Protein AF-A0A5Q4SBJ6-F1 (afdb_monomer_lite)

Radius of gyration: 15.41 Å; chains: 1; bounding box: 29×36×43 Å

Sequence (79 aa):
VKAAEGSTSTIRNGTVTMYTEELKGNLFGLIPITFSPETPPPLNVPFAFFTDATVKQAGQFGGSLKVPGLQNYFTGGKS

Structure (mmCIF, N/CA/C/O backbone):
data_AF-A0A5Q4SBJ6-F1
#
_entry.id   AF-A0A5Q4SBJ6-F1
#
loop_
_atom_site.group_PDB
_atom_site.id
_atom_site.type_symbol
_atom_site.label_atom_id
_atom_site.label_alt_id
_atom_site.label_comp_id
_atom_site.label_asym_id
_atom_site.label_entity_id
_atom_site.label_seq_id
_atom_site.pdbx_PDB_ins_code
_atom_site.Cartn_x
_atom_site.Cartn_y
_atom_site.Cartn_z
_atom_site.occupancy
_atom_site.B_iso_or_equiv
_atom_site.auth_seq_id
_atom_site.auth_comp_id
_atom_site.auth_asym_id
_atom_site.auth_atom_id
_atom_site.pdbx_PDB_model_num
ATOM 1 N N . VAL A 1 1 ? 4.927 6.305 14.758 1.00 80.75 1 VAL A N 1
ATOM 2 C CA . VAL A 1 1 ? 3.468 6.105 14.945 1.00 80.75 1 VAL A CA 1
ATOM 3 C C . VAL A 1 1 ? 3.165 4.612 14.926 1.00 80.75 1 VAL A C 1
ATOM 5 O O . VAL A 1 1 ? 3.954 3.881 14.338 1.00 80.75 1 VAL A O 1
ATOM 8 N N . LYS A 1 2 ? 2.095 4.141 15.572 1.00 87.31 2 LYS A N 1
ATOM 9 C CA . LYS A 1 2 ? 1.700 2.720 15.613 1.00 87.31 2 LYS A CA 1
ATOM 10 C C . LYS A 1 2 ? 0.182 2.588 15.457 1.00 87.31 2 LYS A C 1
ATOM 12 O O . LYS A 1 2 ? -0.547 3.396 16.020 1.00 87.31 2 LYS A O 1
ATOM 17 N N . ALA A 1 3 ? -0.278 1.602 14.690 1.00 90.56 3 ALA A N 1
ATOM 18 C CA . ALA A 1 3 ? -1.693 1.243 14.568 1.00 90.56 3 ALA A CA 1
ATOM 19 C C . ALA A 1 3 ? -2.069 0.138 15.570 1.00 90.56 3 ALA A C 1
ATOM 21 O O . ALA A 1 3 ? -1.189 -0.544 16.102 1.00 90.56 3 ALA A O 1
ATOM 22 N N . ALA A 1 4 ? -3.367 -0.072 15.800 1.00 92.38 4 ALA A N 1
ATOM 23 C CA . ALA A 1 4 ? -3.838 -1.231 16.553 1.00 92.38 4 ALA A CA 1
ATOM 24 C C . ALA A 1 4 ? -3.424 -2.539 15.856 1.00 92.38 4 ALA A C 1
ATOM 26 O O . ALA A 1 4 ? -3.514 -2.661 14.631 1.00 92.38 4 ALA A O 1
ATOM 27 N N . GLU A 1 5 ? -2.976 -3.517 16.639 1.00 92.12 5 GLU A N 1
ATOM 28 C CA . GLU A 1 5 ? -2.564 -4.824 16.129 1.00 92.12 5 GLU A CA 1
ATOM 29 C C . GLU A 1 5 ? -3.740 -5.550 15.459 1.00 92.12 5 GLU A C 1
ATOM 31 O O . GLU A 1 5 ? -4.878 -5.460 15.919 1.00 92.12 5 GLU A O 1
ATOM 36 N N . GLY A 1 6 ? -3.482 -6.201 14.320 1.00 91.44 6 GLY A N 1
ATOM 37 C CA . GLY A 1 6 ? -4.511 -6.872 13.516 1.00 91.44 6 GLY A CA 1
ATOM 38 C C . GLY A 1 6 ? -5.530 -5.940 12.844 1.00 91.44 6 GLY A C 1
ATOM 39 O O . GLY A 1 6 ? -6.459 -6.418 12.196 1.00 91.44 6 GLY A O 1
ATOM 40 N N . SER A 1 7 ? -5.391 -4.616 12.978 1.00 93.44 7 SER A N 1
ATOM 41 C CA . SER A 1 7 ? -6.335 -3.668 12.385 1.00 93.44 7 SER A CA 1
ATOM 42 C C . SER A 1 7 ? -6.047 -3.375 10.911 1.00 93.44 7 SER A C 1
ATOM 44 O O . SER A 1 7 ? -4.912 -3.438 10.441 1.00 93.44 7 SER A O 1
ATOM 46 N N . THR A 1 8 ? -7.093 -3.005 10.170 1.00 94.25 8 THR A N 1
ATOM 47 C CA . THR A 1 8 ? -6.975 -2.547 8.780 1.00 94.25 8 THR A CA 1
ATOM 48 C C . THR A 1 8 ? -7.003 -1.024 8.719 1.00 94.25 8 THR A C 1
ATOM 50 O O . THR A 1 8 ? -8.010 -0.395 9.051 1.00 94.25 8 THR A O 1
ATOM 53 N N . SER A 1 9 ? -5.907 -0.426 8.253 1.00 92.62 9 SER A N 1
ATOM 54 C CA . SER A 1 9 ? -5.870 0.996 7.899 1.00 92.62 9 SER A CA 1
ATOM 55 C C . SER A 1 9 ? -6.417 1.206 6.492 1.00 92.62 9 SER A C 1
ATOM 57 O O . SER A 1 9 ? -6.230 0.368 5.613 1.00 92.62 9 SER A O 1
ATOM 59 N N . THR A 1 10 ? -7.107 2.322 6.264 1.00 93.94 10 THR A N 1
ATOM 60 C CA . THR A 1 10 ? -7.714 2.618 4.958 1.00 93.94 10 THR A CA 1
ATOM 61 C C . THR A 1 10 ? -7.454 4.054 4.546 1.00 93.94 10 THR A C 1
ATOM 63 O O . THR A 1 10 ? -7.466 4.944 5.393 1.00 93.94 10 THR A O 1
ATOM 66 N N . ILE A 1 11 ? -7.288 4.283 3.246 1.00 93.56 11 ILE A N 1
ATOM 67 C CA . ILE A 1 11 ? -7.332 5.613 2.639 1.00 93.56 11 ILE A CA 1
ATOM 68 C C . ILE A 1 11 ? -8.499 5.594 1.655 1.00 93.56 11 ILE A C 1
ATOM 70 O O . ILE A 1 11 ? -8.557 4.730 0.781 1.00 93.56 11 ILE A O 1
ATOM 74 N N . ARG A 1 12 ? -9.484 6.470 1.855 1.00 93.62 12 ARG A N 1
ATOM 75 C CA . ARG A 1 12 ? -10.745 6.486 1.086 1.00 93.62 12 ARG A CA 1
ATOM 76 C C . ARG A 1 12 ? -11.169 7.918 0.757 1.00 93.62 12 ARG A C 1
ATOM 78 O O . ARG A 1 12 ? -10.477 8.851 1.132 1.00 93.62 12 ARG A O 1
ATOM 85 N N . ASN A 1 13 ? -12.330 8.088 0.125 1.00 94.12 13 ASN A N 1
ATOM 86 C CA . ASN A 1 13 ? -12.985 9.382 -0.120 1.00 94.12 13 ASN A CA 1
ATOM 87 C C . ASN A 1 13 ? -12.219 10.302 -1.089 1.00 94.12 13 ASN A C 1
ATOM 89 O O . ASN A 1 13 ? -11.767 11.380 -0.715 1.00 94.12 13 ASN A O 1
ATOM 93 N N . GLY A 1 14 ? -12.100 9.870 -2.345 1.00 92.88 14 GLY A N 1
ATOM 94 C CA . GLY A 1 14 ? -11.495 10.641 -3.434 1.00 92.88 14 GLY A CA 1
ATOM 95 C C . GLY A 1 14 ? -10.359 9.892 -4.125 1.00 92.88 14 GLY A C 1
ATOM 96 O O . GLY A 1 14 ? -10.029 8.764 -3.755 1.00 92.88 14 GLY A O 1
ATOM 97 N N . THR A 1 15 ? -9.770 10.529 -5.136 1.00 93.88 15 THR A N 1
ATOM 98 C CA . THR A 1 15 ? -8.574 10.016 -5.810 1.00 93.88 15 THR A CA 1
ATOM 99 C C . THR A 1 15 ? -7.381 10.112 -4.870 1.00 93.88 15 THR A C 1
ATOM 101 O O . THR A 1 15 ? -7.119 11.170 -4.297 1.00 93.88 15 THR A O 1
ATOM 104 N N . VAL A 1 16 ? -6.662 9.002 -4.725 1.00 92.50 16 VAL A N 1
ATOM 105 C CA . VAL A 1 16 ? -5.424 8.920 -3.953 1.00 92.50 16 VAL A CA 1
ATOM 106 C C . VAL A 1 16 ? -4.283 8.707 -4.930 1.00 92.50 16 VAL A C 1
ATOM 108 O O . VAL A 1 16 ? -4.286 7.730 -5.677 1.00 92.50 16 VAL A O 1
ATOM 111 N N . THR A 1 17 ? -3.297 9.593 -4.892 1.00 91.88 17 THR A N 1
ATOM 112 C CA . THR A 1 17 ? -2.037 9.421 -5.615 1.00 91.88 17 THR A CA 1
ATOM 113 C C . THR A 1 17 ? -0.959 9.064 -4.604 1.00 91.88 17 THR A C 1
ATOM 115 O O . THR A 1 17 ? -0.657 9.857 -3.711 1.00 91.88 17 THR A O 1
ATOM 118 N N . MET A 1 18 ? -0.384 7.868 -4.724 1.00 90.12 18 MET A N 1
ATOM 119 C CA . MET A 1 18 ? 0.754 7.445 -3.908 1.00 90.12 18 MET A CA 1
ATOM 120 C C . MET A 1 18 ? 2.045 7.587 -4.711 1.00 90.12 18 MET A C 1
ATOM 122 O O . MET A 1 18 ? 2.167 7.008 -5.787 1.00 90.12 18 MET A O 1
ATOM 126 N N . TYR A 1 19 ? 3.017 8.309 -4.163 1.00 90.31 19 TYR A N 1
ATOM 127 C CA . TYR A 1 19 ? 4.384 8.333 -4.667 1.00 90.31 19 TYR A CA 1
ATOM 128 C C . TYR A 1 19 ? 5.205 7.353 -3.836 1.00 90.31 19 TYR A C 1
ATOM 130 O O . TYR A 1 19 ? 5.395 7.549 -2.633 1.00 90.31 19 TYR A O 1
ATOM 138 N N . THR A 1 20 ? 5.660 6.273 -4.461 1.00 89.62 20 THR A N 1
ATOM 139 C CA . THR A 1 20 ? 6.387 5.186 -3.796 1.00 89.62 20 THR A CA 1
ATOM 140 C C . THR A 1 20 ? 7.796 5.078 -4.352 1.00 89.62 20 THR A C 1
ATOM 142 O O . THR A 1 20 ? 7.974 5.081 -5.567 1.00 89.62 20 THR A O 1
ATOM 145 N N . GLU A 1 21 ? 8.779 4.935 -3.471 1.00 93.06 21 GLU A N 1
ATOM 146 C CA . GLU A 1 21 ? 10.138 4.540 -3.859 1.00 93.06 21 GLU A CA 1
ATOM 147 C C . GLU A 1 21 ? 10.195 3.035 -4.139 1.00 93.06 21 GLU A C 1
ATOM 149 O O . GLU A 1 21 ? 10.904 2.594 -5.036 1.00 93.06 21 GLU A O 1
ATOM 154 N N . GLU A 1 22 ? 9.416 2.253 -3.385 1.00 94.12 22 GLU A N 1
ATOM 155 C CA . GLU A 1 22 ? 9.344 0.802 -3.523 1.00 94.12 22 GLU A CA 1
ATOM 156 C C . GLU A 1 22 ? 7.941 0.285 -3.167 1.00 94.12 22 GLU A C 1
ATOM 158 O O . GLU A 1 22 ? 7.354 0.687 -2.156 1.00 94.12 22 GLU A O 1
ATOM 163 N N . LEU A 1 23 ? 7.419 -0.633 -3.980 1.00 94.00 23 LEU A N 1
ATOM 164 C CA . LEU A 1 23 ? 6.251 -1.465 -3.686 1.00 94.00 23 LEU A CA 1
ATOM 165 C C . LEU A 1 23 ? 6.620 -2.924 -3.959 1.00 94.00 23 LEU A C 1
ATOM 167 O O . LEU A 1 23 ? 6.773 -3.323 -5.112 1.00 94.00 23 LEU A O 1
ATOM 171 N N . LYS A 1 24 ? 6.745 -3.722 -2.901 1.00 95.44 24 LYS A N 1
ATOM 172 C CA . LYS A 1 24 ? 7.098 -5.143 -2.967 1.00 95.44 24 LYS A CA 1
ATOM 173 C C . LYS A 1 24 ? 5.955 -5.999 -2.445 1.00 95.44 24 LYS A C 1
ATOM 175 O O . LYS A 1 24 ? 5.384 -5.666 -1.413 1.00 95.44 24 LYS A O 1
ATOM 180 N N . GLY A 1 25 ? 5.650 -7.111 -3.104 1.00 95.69 25 GLY A N 1
ATOM 181 C CA . GLY A 1 25 ? 4.659 -8.077 -2.624 1.00 95.69 25 GLY A CA 1
ATOM 182 C C . GLY A 1 25 ? 4.272 -9.092 -3.690 1.00 95.69 25 GLY A C 1
ATOM 183 O O . GLY A 1 25 ? 4.907 -9.173 -4.741 1.00 95.69 25 GLY A O 1
ATOM 184 N N . ASN A 1 26 ? 3.205 -9.842 -3.432 1.00 95.25 26 ASN A N 1
ATOM 185 C CA . ASN A 1 26 ? 2.660 -10.804 -4.383 1.00 95.25 26 ASN A CA 1
ATOM 186 C C . ASN A 1 26 ? 1.483 -10.176 -5.136 1.00 95.25 26 ASN A C 1
ATOM 188 O O . ASN A 1 26 ? 0.382 -10.045 -4.589 1.00 95.25 26 ASN A O 1
ATOM 192 N N . LEU A 1 27 ? 1.702 -9.781 -6.391 1.00 92.94 27 LEU A N 1
ATOM 193 C CA . LEU A 1 27 ? 0.651 -9.261 -7.259 1.00 92.94 27 LEU A CA 1
ATOM 194 C C . LEU A 1 27 ? -0.392 -10.355 -7.510 1.00 92.94 27 LEU A C 1
ATOM 196 O O . LEU A 1 27 ? -0.058 -11.495 -7.851 1.00 92.94 27 LEU A O 1
ATOM 200 N N . PHE A 1 28 ? -1.658 -10.004 -7.286 1.00 93.25 28 PHE A N 1
ATOM 201 C CA . PHE A 1 28 ? -2.797 -10.925 -7.295 1.00 93.25 28 PHE A CA 1
ATOM 202 C C . PHE A 1 28 ? -2.631 -12.133 -6.352 1.00 93.25 28 PHE A C 1
ATOM 204 O O . PHE A 1 28 ? -3.273 -13.163 -6.541 1.00 93.25 28 PHE A O 1
ATO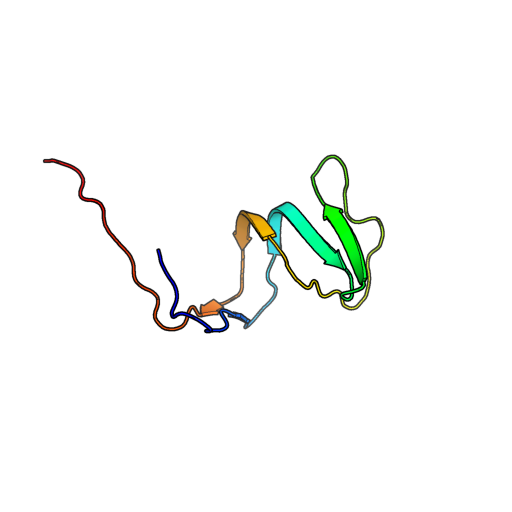M 211 N N . GLY A 1 29 ? -1.764 -12.013 -5.338 1.00 93.69 29 GLY A N 1
ATOM 212 C CA . GLY A 1 29 ? -1.467 -13.060 -4.358 1.00 93.69 29 GLY A CA 1
ATOM 213 C C . GLY A 1 29 ? -0.543 -14.179 -4.846 1.00 93.69 29 GLY A C 1
ATOM 214 O O . GLY A 1 29 ? -0.288 -15.106 -4.085 1.00 93.69 29 GLY A O 1
ATOM 215 N N . LEU A 1 30 ? -0.037 -14.116 -6.084 1.00 94.38 30 LEU A N 1
ATOM 216 C CA . LEU A 1 30 ? 0.716 -15.220 -6.698 1.00 94.38 30 LEU A CA 1
ATOM 217 C C . LEU A 1 30 ? 2.085 -14.807 -7.241 1.00 94.38 30 LEU A C 1
ATOM 219 O O . LEU A 1 30 ? 3.023 -15.599 -7.192 1.00 94.38 30 LEU A O 1
ATOM 223 N N . ILE A 1 31 ? 2.199 -13.599 -7.799 1.00 92.19 31 ILE A N 1
ATOM 224 C CA . ILE A 1 31 ? 3.375 -13.199 -8.577 1.00 92.19 31 ILE A CA 1
ATOM 225 C C . ILE A 1 31 ? 4.251 -12.275 -7.725 1.00 92.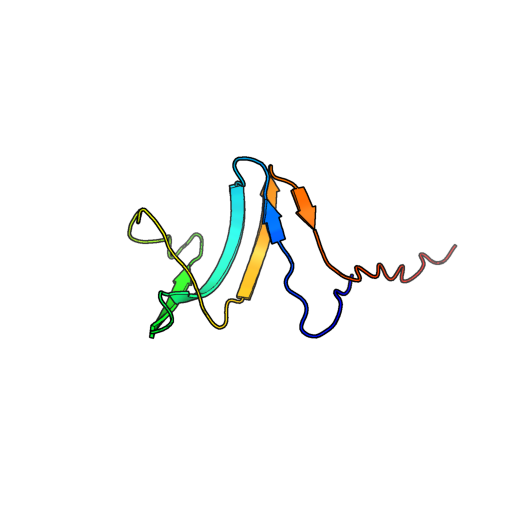19 31 ILE A C 1
ATOM 227 O O . ILE A 1 31 ? 3.873 -11.116 -7.535 1.00 92.19 31 ILE A O 1
ATOM 231 N N . PRO A 1 32 ? 5.406 -12.738 -7.213 1.00 94.69 32 PRO A N 1
ATOM 232 C CA . PRO A 1 32 ? 6.301 -11.885 -6.447 1.00 94.69 32 PRO A CA 1
ATOM 233 C C . PRO A 1 32 ? 6.889 -10.812 -7.361 1.00 94.69 32 PRO A C 1
ATOM 235 O O . PRO A 1 32 ? 7.462 -11.112 -8.409 1.00 94.69 32 PRO A O 1
ATOM 238 N N . ILE A 1 33 ? 6.744 -9.553 -6.964 1.00 92.62 33 ILE A N 1
ATOM 239 C CA . ILE A 1 33 ? 7.202 -8.410 -7.747 1.00 92.62 33 ILE A CA 1
ATOM 240 C C . ILE A 1 33 ? 7.704 -7.296 -6.828 1.00 92.62 33 ILE A C 1
ATOM 242 O O . ILE A 1 33 ? 7.237 -7.143 -5.695 1.00 92.62 33 ILE A O 1
ATOM 246 N N . THR A 1 34 ? 8.639 -6.506 -7.346 1.00 94.00 34 THR A N 1
ATOM 247 C CA . THR A 1 34 ? 9.067 -5.236 -6.760 1.00 94.00 34 THR A CA 1
ATOM 248 C C . THR A 1 34 ? 8.936 -4.165 -7.832 1.00 94.00 34 THR A C 1
ATOM 250 O O . THR A 1 34 ? 9.547 -4.283 -8.892 1.00 94.00 34 THR A O 1
ATOM 253 N N . PHE A 1 35 ? 8.146 -3.133 -7.557 1.00 91.62 35 PHE A N 1
ATOM 254 C CA . PHE A 1 35 ? 8.086 -1.931 -8.376 1.00 91.62 35 PHE A CA 1
ATOM 255 C C . PHE A 1 35 ? 8.921 -0.822 -7.745 1.00 91.62 35 PHE A C 1
ATOM 257 O O . PHE A 1 35 ? 8.813 -0.564 -6.546 1.00 91.62 35 PHE A O 1
ATOM 264 N N . SER A 1 36 ? 9.721 -0.166 -8.577 1.00 92.38 36 SER A N 1
ATOM 265 C CA . SER A 1 36 ? 10.560 0.986 -8.241 1.00 92.38 36 SER A CA 1
ATOM 266 C C . SER A 1 36 ? 10.636 1.922 -9.456 1.00 92.38 36 SER A C 1
ATOM 268 O O . SER A 1 36 ? 10.162 1.548 -10.534 1.00 92.38 36 SER A O 1
ATOM 270 N N . PRO A 1 37 ? 11.226 3.124 -9.345 1.00 88.75 37 PRO A N 1
ATOM 271 C CA . PRO A 1 37 ? 11.475 3.977 -10.509 1.00 88.75 37 PRO A CA 1
ATOM 272 C C . PRO A 1 37 ? 12.252 3.275 -11.638 1.00 88.75 37 PRO A C 1
ATOM 274 O O . PRO A 1 37 ? 11.993 3.531 -12.811 1.00 88.75 37 PRO A O 1
ATOM 277 N N . GLU A 1 38 ? 13.167 2.364 -11.298 1.00 90.19 38 GLU A N 1
ATOM 278 C CA . GLU A 1 38 ? 13.958 1.570 -12.248 1.00 90.19 38 GLU A CA 1
ATOM 279 C C . GLU A 1 38 ? 13.169 0.394 -12.839 1.00 90.19 38 GLU A C 1
ATOM 281 O O . GLU A 1 38 ? 13.457 -0.049 -13.949 1.00 90.19 38 GLU A O 1
ATOM 286 N N . THR A 1 39 ? 12.171 -0.109 -12.105 1.00 88.12 39 THR A N 1
ATOM 287 C CA . THR A 1 39 ? 11.293 -1.212 -12.527 1.00 88.12 39 THR A CA 1
ATOM 288 C C . THR A 1 39 ? 9.828 -0.779 -12.407 1.00 88.12 39 THR A C 1
ATOM 290 O O . THR A 1 39 ? 9.129 -1.202 -11.479 1.00 88.12 39 THR A O 1
ATOM 293 N N . PRO A 1 40 ? 9.346 0.114 -13.293 1.00 85.06 40 PRO A N 1
ATOM 294 C CA . PRO A 1 40 ? 7.988 0.631 -13.204 1.00 85.06 40 PRO A CA 1
ATOM 295 C C . PRO A 1 40 ? 6.951 -0.47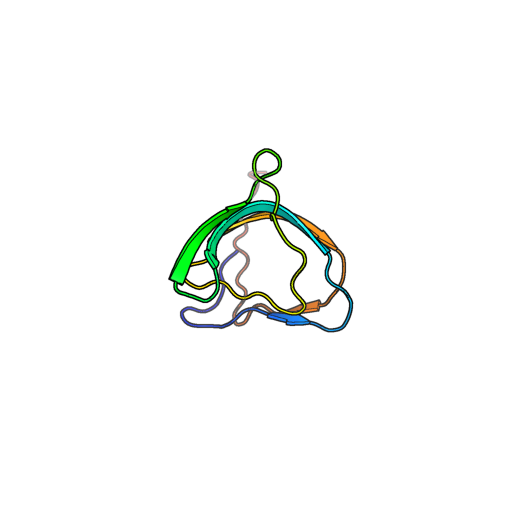7 -13.459 1.00 85.06 40 PRO A C 1
ATOM 297 O O . PRO A 1 40 ? 7.263 -1.484 -14.104 1.00 85.06 40 PRO A O 1
ATOM 300 N N . PRO A 1 41 ? 5.697 -0.305 -12.998 1.00 82.81 41 PRO A N 1
ATOM 301 C CA . PRO A 1 41 ? 4.632 -1.262 -13.269 1.00 82.81 41 PRO A CA 1
ATOM 302 C C . PRO A 1 41 ? 4.459 -1.465 -14.785 1.00 82.81 41 PRO A C 1
ATOM 304 O O . PRO A 1 41 ? 4.251 -0.487 -15.505 1.00 82.81 41 PRO A O 1
ATOM 307 N N . PRO A 1 42 ? 4.513 -2.707 -15.295 1.00 75.75 42 PRO A N 1
ATOM 308 C CA . PRO A 1 42 ? 4.558 -2.961 -16.735 1.00 75.75 42 PRO A CA 1
ATOM 309 C C . PRO A 1 42 ? 3.201 -2.800 -17.439 1.00 75.75 42 PRO A C 1
ATOM 311 O O . PRO A 1 42 ? 3.153 -2.789 -18.667 1.00 75.75 42 PRO A O 1
ATOM 314 N N . LEU A 1 43 ? 2.090 -2.709 -16.693 1.00 75.12 43 LEU A N 1
ATOM 315 C CA . LEU A 1 43 ? 0.737 -2.684 -17.253 1.00 75.12 43 LEU A CA 1
ATOM 316 C C . LEU A 1 43 ? -0.241 -1.885 -16.380 1.00 75.12 43 LEU A C 1
ATOM 318 O O . LEU A 1 43 ? -0.330 -2.105 -15.172 1.00 75.12 43 LEU A O 1
ATOM 322 N N . ASN A 1 44 ? -1.045 -1.028 -17.016 1.00 80.06 44 ASN A N 1
ATOM 323 C CA . ASN A 1 44 ? -2.225 -0.426 -16.397 1.00 80.06 44 ASN A CA 1
ATOM 324 C C . ASN A 1 44 ? -3.381 -1.432 -16.405 1.00 80.06 44 ASN A C 1
ATOM 326 O O . ASN A 1 44 ? -3.958 -1.723 -17.452 1.00 80.06 44 ASN A O 1
ATOM 330 N N . VAL A 1 45 ? -3.726 -1.951 -15.230 1.00 84.25 45 VAL A N 1
ATOM 331 C CA . VAL A 1 45 ? -4.870 -2.848 -15.021 1.00 84.25 45 VAL A CA 1
ATOM 332 C C . VAL A 1 45 ? -6.033 -2.089 -14.370 1.00 84.25 45 VAL A C 1
ATOM 334 O O . VAL A 1 45 ? -5.786 -1.165 -13.594 1.00 84.25 45 VAL A O 1
ATOM 337 N N . PRO A 1 46 ? -7.303 -2.461 -14.629 1.00 86.31 46 PRO A N 1
ATOM 338 C CA . PRO A 1 46 ? -8.455 -1.788 -14.018 1.00 86.31 46 PRO A CA 1
ATOM 339 C C . PRO A 1 46 ? -8.506 -1.962 -12.492 1.00 86.31 46 PRO A C 1
ATOM 341 O O . PRO A 1 46 ? -9.084 -1.132 -11.795 1.00 86.31 46 PRO A O 1
ATOM 344 N N . PHE A 1 47 ? -7.900 -3.033 -11.969 1.00 89.00 47 PHE A N 1
ATOM 345 C CA . PHE A 1 47 ? -7.745 -3.282 -10.541 1.00 89.00 47 PHE A CA 1
ATOM 346 C C . PHE A 1 47 ? -6.491 -4.126 -10.274 1.00 89.00 47 PHE A C 1
ATOM 348 O O . PHE A 1 47 ? -6.212 -5.071 -11.011 1.00 89.00 47 PHE A O 1
ATOM 355 N N . ALA A 1 48 ? -5.764 -3.806 -9.203 1.00 89.50 48 ALA A N 1
ATOM 356 C CA . ALA A 1 48 ? -4.615 -4.562 -8.712 1.00 89.50 48 ALA A CA 1
ATOM 357 C C . ALA A 1 48 ? -4.705 -4.706 -7.190 1.00 89.50 48 ALA A C 1
ATOM 359 O O . ALA A 1 48 ? -5.088 -3.762 -6.498 1.00 89.50 48 ALA A O 1
ATOM 360 N N . PHE A 1 49 ? -4.307 -5.864 -6.665 1.00 92.62 49 PHE A N 1
ATOM 361 C CA . PHE A 1 49 ? -4.113 -6.059 -5.230 1.00 92.62 49 PHE A CA 1
ATOM 362 C C . PHE A 1 49 ? -2.832 -6.844 -4.970 1.00 92.62 49 PHE A C 1
ATOM 364 O O . PHE A 1 49 ? -2.381 -7.623 -5.811 1.00 92.62 49 PHE A O 1
ATOM 371 N N . PHE A 1 50 ? -2.265 -6.628 -3.790 1.00 93.94 50 PHE A N 1
ATOM 372 C CA . PHE A 1 50 ? -1.036 -7.262 -3.345 1.00 93.94 50 PHE A CA 1
ATOM 373 C C . PHE A 1 50 ? -1.286 -7.943 -2.008 1.00 93.94 50 PHE A C 1
ATOM 375 O O . PHE A 1 50 ? -1.893 -7.340 -1.120 1.00 93.94 50 PHE A O 1
ATOM 382 N N . THR A 1 51 ? -0.800 -9.171 -1.857 1.00 95.38 51 THR A N 1
ATOM 383 C CA . THR A 1 51 ? -0.608 -9.769 -0.530 1.00 95.38 51 THR A CA 1
ATOM 384 C C . THR A 1 51 ? 0.840 -9.574 -0.096 1.00 95.38 51 THR A C 1
ATOM 386 O O . THR A 1 51 ? 1.717 -9.339 -0.933 1.00 95.38 51 THR A O 1
ATOM 389 N N . ASP A 1 52 ? 1.077 -9.615 1.217 1.00 95.06 52 ASP A N 1
ATOM 390 C CA . ASP A 1 52 ? 2.412 -9.463 1.821 1.00 95.06 52 ASP A CA 1
ATOM 391 C C . ASP A 1 52 ? 3.138 -8.193 1.353 1.00 95.06 52 ASP A C 1
ATOM 393 O O . ASP A 1 52 ? 4.342 -8.175 1.095 1.00 95.06 52 ASP A O 1
ATOM 397 N N . ALA A 1 53 ? 2.361 -7.119 1.197 1.00 94.06 53 ALA A N 1
ATOM 398 C CA . ALA A 1 53 ? 2.824 -5.890 0.589 1.00 94.06 53 ALA A CA 1
ATOM 399 C C . ALA A 1 53 ? 3.648 -5.052 1.572 1.00 94.06 53 ALA A C 1
ATOM 401 O O . ALA A 1 53 ? 3.188 -4.710 2.662 1.00 94.06 53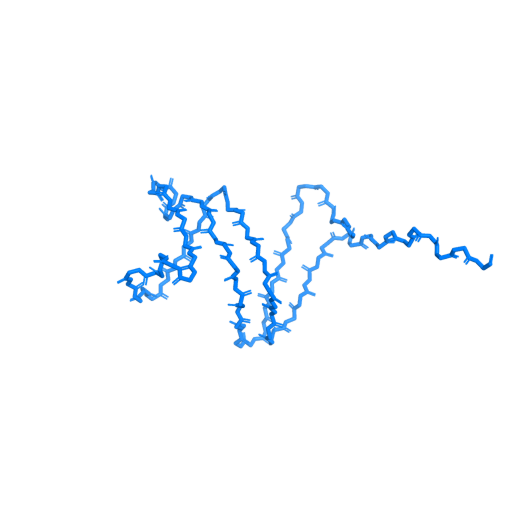 ALA A O 1
ATOM 402 N N . THR A 1 54 ? 4.841 -4.652 1.147 1.00 94.69 54 THR A N 1
ATOM 403 C CA . THR A 1 54 ? 5.631 -3.592 1.774 1.00 94.69 54 THR A CA 1
ATOM 404 C C . THR A 1 54 ? 5.670 -2.395 0.841 1.00 94.69 54 THR A C 1
ATOM 406 O O . THR A 1 54 ? 5.988 -2.537 -0.340 1.00 94.69 54 THR A O 1
ATOM 409 N N . VAL A 1 55 ? 5.352 -1.213 1.370 1.00 92.50 55 VAL A N 1
ATOM 410 C CA . VAL A 1 55 ? 5.387 0.036 0.607 1.00 92.50 55 VAL A CA 1
ATOM 411 C C . VAL A 1 55 ? 6.301 1.027 1.300 1.00 92.50 55 VAL A C 1
ATOM 413 O O . VAL A 1 55 ? 6.066 1.388 2.455 1.00 92.50 55 VAL A O 1
ATOM 416 N N . LYS A 1 56 ? 7.304 1.516 0.575 1.00 94.19 56 LYS A N 1
ATOM 417 C CA . LYS A 1 56 ? 8.102 2.669 0.981 1.00 94.19 56 LYS A CA 1
ATOM 418 C C . LYS A 1 56 ? 7.580 3.899 0.248 1.00 94.19 56 LYS A C 1
ATOM 420 O O . LYS A 1 56 ? 7.791 4.060 -0.953 1.00 94.19 56 LYS A O 1
ATOM 425 N N . GLN A 1 57 ? 6.842 4.742 0.963 1.00 89.44 57 GLN A N 1
ATOM 426 C CA . GLN A 1 57 ? 6.254 5.951 0.391 1.00 89.44 57 GLN A CA 1
ATOM 427 C C . GLN A 1 57 ? 7.226 7.132 0.460 1.00 89.44 57 GLN A C 1
ATOM 429 O O . GLN A 1 57 ? 7.790 7.410 1.515 1.00 89.44 57 GLN A O 1
ATOM 434 N N . ALA A 1 58 ? 7.350 7.849 -0.655 1.00 88.62 58 ALA A N 1
ATOM 435 C CA . ALA A 1 58 ? 7.944 9.183 -0.721 1.00 88.62 58 ALA A CA 1
ATOM 436 C C . ALA A 1 58 ? 6.906 10.272 -0.396 1.00 88.62 58 ALA A C 1
ATOM 438 O O . ALA A 1 58 ? 7.244 11.341 0.106 1.00 88.62 58 ALA A O 1
ATOM 439 N N . GLY A 1 59 ? 5.626 10.000 -0.665 1.00 87.44 59 GLY A N 1
ATOM 440 C CA . GLY A 1 59 ? 4.526 10.901 -0.349 1.00 87.44 59 GLY A CA 1
ATOM 441 C C . GLY A 1 59 ? 3.171 10.340 -0.766 1.00 87.44 59 GLY A C 1
ATOM 442 O O . GLY A 1 59 ? 3.074 9.372 -1.520 1.00 87.44 59 GLY A O 1
ATOM 443 N N . GLN A 1 60 ? 2.106 10.970 -0.285 1.00 88.81 60 GLN A N 1
ATOM 444 C CA . GLN A 1 60 ? 0.735 10.632 -0.643 1.00 88.81 60 GLN A CA 1
ATOM 445 C C . GLN A 1 60 ? -0.096 11.905 -0.746 1.00 88.81 60 GLN A C 1
ATOM 447 O O . GLN A 1 60 ? -0.005 12.778 0.116 1.00 88.81 60 GLN A O 1
ATOM 452 N N . PHE A 1 61 ? -0.933 11.984 -1.777 1.00 92.94 61 PHE A N 1
ATOM 453 C CA . PHE A 1 61 ? -1.848 13.096 -1.984 1.00 92.94 61 PHE A CA 1
ATOM 454 C C . PHE A 1 61 ? -3.287 12.611 -2.164 1.00 92.94 61 PHE A C 1
ATOM 456 O O . PHE A 1 61 ? -3.541 11.631 -2.865 1.00 92.94 61 PHE A O 1
ATOM 463 N N . GLY A 1 62 ? -4.227 13.335 -1.554 1.00 93.38 62 GLY A N 1
ATOM 464 C CA . GLY A 1 62 ? -5.656 13.044 -1.633 1.00 93.38 62 GLY A CA 1
ATOM 465 C C . GLY A 1 62 ? -6.140 11.934 -0.693 1.00 93.38 62 GLY A C 1
ATOM 466 O O . GLY A 1 62 ? -5.367 11.245 -0.022 1.00 93.38 62 GLY A O 1
ATOM 467 N N . GLY A 1 63 ? -7.465 11.791 -0.646 1.00 93.69 63 GLY A N 1
ATOM 468 C CA . GLY A 1 63 ? -8.172 10.872 0.241 1.00 93.69 63 GLY A CA 1
ATOM 469 C C . GLY A 1 63 ? -8.104 11.237 1.729 1.00 93.69 63 GLY A C 1
ATOM 470 O O . GLY A 1 63 ? -7.530 12.236 2.151 1.00 93.69 63 GLY A O 1
ATOM 471 N N . SER A 1 64 ? -8.737 10.402 2.544 1.00 93.75 64 SER A N 1
ATOM 472 C CA . SER A 1 64 ? -8.777 10.478 4.001 1.00 93.75 64 SER A CA 1
ATOM 473 C C . SER A 1 64 ? -8.167 9.212 4.586 1.00 93.75 64 SER A C 1
ATOM 475 O O . SER A 1 64 ? -8.715 8.121 4.407 1.00 93.75 64 SER A O 1
ATOM 477 N N . LEU A 1 65 ? -7.042 9.362 5.287 1.00 91.62 65 LEU A N 1
ATOM 478 C CA . LEU A 1 65 ? -6.384 8.276 6.004 1.00 91.62 65 LEU A CA 1
ATOM 479 C C . LEU A 1 65 ? -7.103 8.006 7.333 1.00 91.62 65 LEU A C 1
ATOM 481 O O . LEU A 1 65 ? -7.229 8.889 8.179 1.00 91.62 65 LEU A O 1
ATOM 485 N N . LYS A 1 66 ? -7.523 6.757 7.537 1.00 92.94 66 LYS A N 1
ATOM 486 C CA . LYS A 1 66 ? -8.039 6.241 8.805 1.00 92.94 66 LYS A CA 1
ATOM 487 C C . LYS A 1 66 ? -7.150 5.101 9.282 1.00 92.94 66 LYS A C 1
ATOM 489 O O . LYS A 1 66 ? -7.092 4.052 8.641 1.00 92.94 66 LYS A O 1
ATOM 494 N N . VAL A 1 67 ? -6.513 5.306 10.430 1.00 93.44 67 VAL A N 1
ATOM 495 C CA . VAL A 1 67 ? -5.684 4.310 11.117 1.00 93.44 67 VAL A CA 1
ATOM 496 C C . VAL A 1 67 ? -6.351 3.966 12.451 1.00 93.44 67 VAL A C 1
ATOM 498 O O . VAL A 1 67 ? -6.371 4.808 13.353 1.00 93.44 67 VAL A O 1
ATOM 501 N N . PRO A 1 68 ? -6.951 2.772 12.598 1.00 94.88 68 PRO A N 1
ATOM 502 C CA . PRO A 1 68 ? -7.547 2.359 13.863 1.00 94.88 68 PRO A CA 1
ATOM 503 C C . PRO A 1 68 ? -6.503 2.294 14.983 1.00 94.88 68 PRO A C 1
ATOM 505 O O . PRO A 1 68 ? -5.424 1.730 14.810 1.00 94.88 68 PRO A O 1
ATOM 508 N N . GLY A 1 69 ? -6.829 2.883 16.136 1.00 91.38 69 GLY A N 1
ATOM 509 C CA . GLY A 1 69 ? -5.943 2.896 17.302 1.00 91.38 69 GLY A CA 1
ATOM 510 C C . GLY A 1 69 ? -4.602 3.591 17.059 1.00 91.38 69 GLY A C 1
ATOM 511 O O . GLY A 1 69 ? -3.604 3.174 17.639 1.00 91.38 69 GLY A O 1
ATOM 512 N N . LEU A 1 70 ? -4.567 4.609 16.189 1.00 91.00 70 LEU A N 1
ATOM 513 C CA . LEU A 1 70 ? -3.362 5.389 15.913 1.00 91.00 70 LEU A CA 1
ATOM 514 C C . LEU A 1 70 ? -2.772 5.968 17.205 1.00 91.00 70 LEU A C 1
ATOM 516 O O . LEU A 1 70 ? -3.382 6.813 17.859 1.00 91.00 70 LEU A O 1
ATOM 520 N N . GLN A 1 71 ? -1.557 5.541 17.531 1.00 88.56 71 GLN A N 1
ATOM 521 C CA . GLN A 1 71 ? -0.747 6.071 18.618 1.00 88.56 71 GLN A CA 1
ATOM 522 C C . GLN A 1 71 ? 0.469 6.796 18.041 1.00 88.56 71 GLN A C 1
ATOM 524 O O . GLN A 1 71 ? 1.280 6.226 17.301 1.00 88.56 71 GLN A O 1
ATOM 529 N N . ASN A 1 72 ? 0.610 8.069 18.397 1.00 84.12 72 ASN A N 1
ATOM 530 C CA . ASN A 1 72 ? 1.789 8.865 18.089 1.00 84.12 72 ASN A CA 1
ATOM 531 C C . ASN A 1 72 ? 2.715 8.838 19.303 1.00 84.12 72 ASN A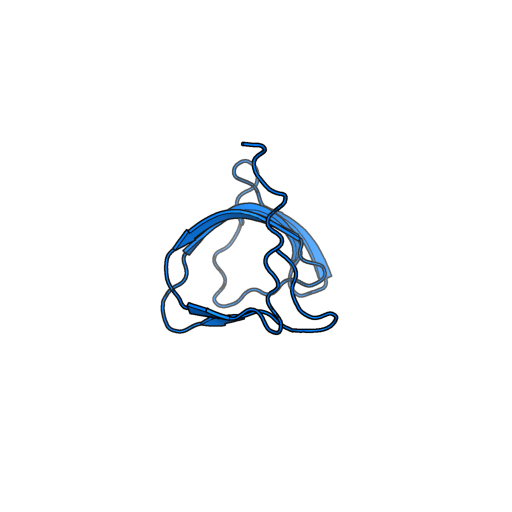 C 1
ATOM 533 O O . ASN A 1 72 ? 2.310 9.213 20.399 1.00 84.12 72 ASN A O 1
ATOM 537 N N . TYR A 1 73 ? 3.956 8.402 19.105 1.00 80.75 73 TYR A N 1
ATOM 538 C CA . TYR A 1 73 ? 4.992 8.517 20.123 1.00 80.75 73 TYR A CA 1
ATOM 539 C C . TYR A 1 73 ? 5.825 9.744 19.787 1.00 80.75 73 TYR A C 1
ATOM 541 O O . TYR A 1 73 ? 6.431 9.804 18.718 1.00 80.75 73 TYR A O 1
ATOM 549 N N . PHE A 1 74 ? 5.840 10.717 20.689 1.00 74.94 74 PHE A N 1
ATOM 550 C CA . PHE A 1 74 ? 6.819 11.791 20.654 1.00 74.94 74 PHE A CA 1
ATOM 551 C C . PHE A 1 74 ? 8.027 11.325 21.458 1.00 74.94 74 PHE A C 1
ATOM 553 O O . PHE A 1 74 ? 7.974 11.246 22.683 1.00 74.94 74 PHE A O 1
ATOM 560 N N . THR A 1 75 ? 9.118 10.978 20.783 1.00 69.12 75 THR A N 1
ATOM 561 C CA . THR A 1 75 ? 10.413 10.832 21.452 1.00 69.12 75 THR A CA 1
ATOM 562 C C . THR A 1 75 ? 10.957 12.250 21.609 1.00 69.12 75 THR A C 1
ATOM 564 O O . THR A 1 75 ? 11.399 12.855 20.638 1.00 69.12 75 THR A O 1
ATOM 567 N N . GLY A 1 76 ? 10.754 12.830 22.796 1.00 63.31 76 GLY A N 1
ATOM 568 C CA .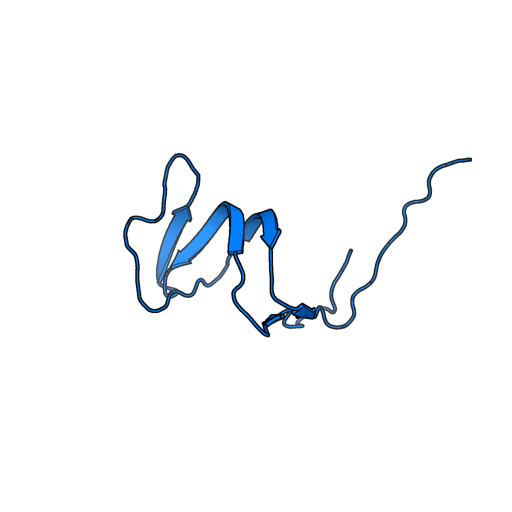 GLY A 1 76 ? 10.904 14.261 23.063 1.00 63.31 76 GLY A CA 1
ATOM 569 C C . GLY A 1 76 ? 12.216 14.869 22.561 1.00 63.31 76 GLY A C 1
ATOM 570 O O . GLY A 1 76 ? 13.299 14.330 22.792 1.00 63.31 76 GLY A O 1
ATOM 571 N N . GLY A 1 77 ? 12.099 16.033 21.914 1.00 62.38 77 GLY A N 1
ATOM 572 C CA . GLY A 1 77 ? 13.206 16.968 21.782 1.00 62.38 77 GLY A CA 1
ATOM 573 C C . GLY A 1 77 ? 13.675 17.360 23.179 1.00 62.38 77 GLY A C 1
ATOM 574 O O . GLY A 1 77 ? 12.874 17.790 24.009 1.00 62.38 77 GLY A O 1
ATOM 575 N N . LYS A 1 78 ? 14.960 17.156 23.460 1.00 54.34 78 LYS A N 1
ATOM 576 C CA . LYS A 1 78 ? 15.578 17.699 24.667 1.00 54.34 78 LYS A CA 1
ATOM 577 C C . LYS A 1 78 ? 15.562 19.226 24.542 1.00 54.34 78 LYS A C 1
ATOM 579 O O . LYS A 1 78 ? 16.075 19.742 23.551 1.00 54.34 78 LYS A O 1
ATOM 584 N N . SER A 1 79 ? 14.912 19.904 25.490 1.00 53.56 79 SER A N 1
ATOM 585 C CA . SER A 1 79 ? 15.165 21.328 25.755 1.00 53.56 79 SER A CA 1
ATOM 586 C C . SER A 1 79 ? 16.548 21.497 26.370 1.00 53.56 79 SER A C 1
ATOM 588 O O . SER A 1 79 ? 16.981 20.551 27.071 1.00 53.56 79 SER A O 1
#

Secondary structure (DSSP, 8-state):
-BPPTTPPPEEESS--EEEEEEEEEEETTTEEEEE-SSS--S---S---EEEEEEEEEEEESSEEE-TT-B----PPP-

Foldseek 3Di:
DDFPPPDDKDFDDDDKDFAFQWKFFAKVNHRTDIDHPVRHDPDDDPDIDGDPIDTHTPDMDDTDIDGHPDDDDDPDDDD

pLDDT: mean 88.76, std 8.8, range [53.56, 95.69]